Protein AF-A0A4R7P3G3-F1 (afdb_monomer_lite)

pLDDT: mean 70.92, std 8.35, range [44.97, 82.69]

Structure (mmCIF, N/CA/C/O backbone):
data_AF-A0A4R7P3G3-F1
#
_entry.id   AF-A0A4R7P3G3-F1
#
loop_
_atom_site.group_PDB
_atom_site.id
_atom_site.type_symbol
_atom_site.label_atom_id
_atom_site.label_alt_id
_atom_site.label_comp_id
_atom_site.label_asym_id
_atom_site.label_entity_id
_atom_site.label_seq_id
_atom_site.pdbx_PDB_ins_code
_atom_site.Cartn_x
_atom_site.Cartn_y
_atom_site.Cartn_z
_atom_site.occupancy
_atom_site.B_iso_or_equiv
_atom_site.auth_seq_id
_atom_site.auth_comp_id
_atom_site.auth_asym_id
_atom_site.auth_atom_id
_atom_site.pdbx_PDB_model_num
ATOM 1 N N . MET A 1 1 ? -35.928 8.489 54.217 1.00 51.41 1 MET A N 1
ATOM 2 C CA . MET A 1 1 ? -35.050 9.361 53.402 1.00 51.41 1 MET A CA 1
ATOM 3 C C . MET A 1 1 ? -33.855 8.635 52.752 1.00 51.41 1 MET A C 1
ATOM 5 O O . MET A 1 1 ? -32.964 9.310 52.269 1.00 51.41 1 MET A O 1
ATOM 9 N N . LYS A 1 2 ? -33.804 7.286 52.714 1.00 51.50 2 LYS A N 1
ATOM 10 C CA . LYS A 1 2 ? -32.755 6.519 51.997 1.00 51.50 2 LYS A CA 1
ATOM 11 C C . LYS A 1 2 ? -33.188 6.022 50.607 1.00 51.50 2 LYS A C 1
ATOM 13 O O . LYS A 1 2 ? -32.326 5.816 49.772 1.00 51.50 2 LYS A O 1
ATOM 18 N N . HIS A 1 3 ? -34.494 5.872 50.362 1.00 54.38 3 HIS A N 1
ATOM 19 C CA . HIS A 1 3 ? -35.035 5.414 49.072 1.00 54.38 3 HIS A CA 1
ATOM 20 C C . HIS A 1 3 ? -34.809 6.416 47.923 1.00 54.38 3 HIS A C 1
ATOM 22 O O . HIS A 1 3 ? -34.516 6.010 46.808 1.00 54.38 3 HIS A O 1
ATOM 28 N N . ASP A 1 4 ? -34.836 7.716 48.226 1.00 63.12 4 ASP A N 1
ATOM 29 C CA . ASP A 1 4 ? -34.808 8.794 47.225 1.00 63.12 4 ASP A CA 1
ATOM 30 C C . ASP A 1 4 ? -33.466 8.911 46.470 1.00 63.12 4 ASP A C 1
ATOM 32 O O . ASP A 1 4 ? -33.425 9.235 45.283 1.00 63.12 4 ASP A O 1
ATOM 36 N N . LEU A 1 5 ? -32.341 8.603 47.135 1.00 67.81 5 LEU A N 1
ATOM 37 C CA . LEU A 1 5 ? -31.021 8.610 46.490 1.00 67.81 5 LEU A CA 1
ATOM 38 C C . LEU A 1 5 ? -30.857 7.446 45.514 1.00 67.81 5 LEU A C 1
ATOM 40 O O . LEU A 1 5 ? -30.258 7.617 44.455 1.00 67.81 5 LEU A O 1
ATOM 44 N N . THR A 1 6 ? -31.367 6.270 45.873 1.00 73.38 6 THR A N 1
ATOM 45 C CA . THR A 1 6 ? -31.266 5.066 45.045 1.00 73.38 6 THR A CA 1
ATOM 46 C C . THR A 1 6 ? -32.079 5.218 43.765 1.00 73.38 6 THR A C 1
ATOM 48 O O . THR A 1 6 ? -31.593 4.859 42.695 1.00 73.38 6 THR A O 1
ATOM 51 N N . ASP A 1 7 ? -33.265 5.820 43.861 1.00 72.50 7 ASP A N 1
ATOM 52 C CA . ASP A 1 7 ? -34.124 6.093 42.705 1.00 72.50 7 ASP A CA 1
ATOM 53 C C . ASP A 1 7 ? -33.530 7.190 41.805 1.00 72.50 7 ASP A C 1
ATOM 55 O O . ASP A 1 7 ? -33.538 7.074 40.579 1.00 72.50 7 ASP A O 1
ATOM 59 N N . THR A 1 8 ? -32.902 8.213 42.394 1.00 72.81 8 THR A N 1
ATOM 60 C CA . THR A 1 8 ? -32.188 9.250 41.629 1.00 72.81 8 THR A CA 1
ATOM 61 C C . THR A 1 8 ? -30.966 8.680 40.900 1.00 72.81 8 THR A C 1
ATOM 63 O O . THR A 1 8 ? -30.757 8.969 39.723 1.00 72.81 8 THR A O 1
ATOM 66 N N . LEU A 1 9 ? -30.173 7.831 41.563 1.00 72.94 9 LEU A N 1
ATOM 67 C CA . LEU A 1 9 ? -29.030 7.146 40.950 1.00 72.94 9 LEU A CA 1
ATOM 68 C C . LEU A 1 9 ? -29.460 6.208 3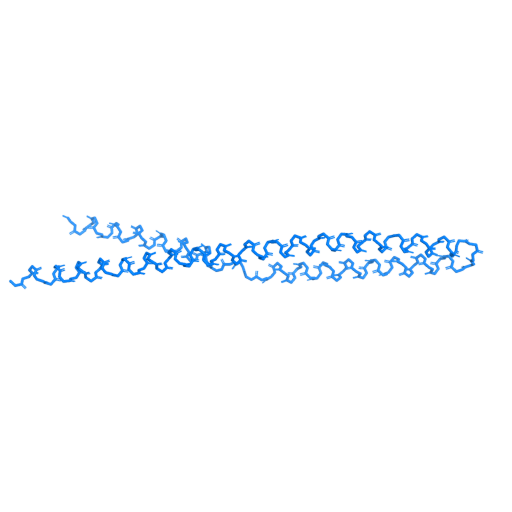9.821 1.00 72.94 9 LEU A C 1
ATOM 70 O O . LEU A 1 9 ? -28.782 6.141 38.798 1.00 72.94 9 LEU A O 1
ATOM 74 N N . ARG A 1 10 ? -30.594 5.522 39.983 1.00 75.69 10 ARG A N 1
ATOM 75 C CA . ARG A 1 10 ? -31.160 4.644 38.957 1.00 75.69 10 ARG A CA 1
ATOM 76 C C . ARG A 1 10 ? -31.607 5.425 37.726 1.00 75.69 10 ARG A C 1
ATOM 78 O O . ARG A 1 10 ? -31.208 5.066 36.625 1.00 75.69 10 ARG A O 1
ATOM 85 N N . ASN A 1 11 ? -32.315 6.537 37.909 1.00 73.62 11 ASN A N 1
ATOM 86 C CA . ASN A 1 11 ? -32.736 7.396 36.799 1.00 73.62 11 ASN A CA 1
ATOM 87 C C . ASN A 1 11 ? -31.545 8.032 36.061 1.00 73.62 11 ASN A C 1
ATOM 89 O O . ASN A 1 11 ? -31.560 8.153 34.836 1.00 73.62 11 ASN A O 1
ATOM 93 N N . ILE A 1 12 ? -30.487 8.414 36.786 1.00 74.62 12 ILE A N 1
ATOM 94 C CA . ILE A 1 12 ? -29.251 8.923 36.172 1.00 74.62 12 ILE A CA 1
ATOM 95 C C . ILE A 1 12 ? -28.539 7.809 35.397 1.00 74.62 12 ILE A C 1
ATOM 97 O O . ILE A 1 12 ? -28.096 8.045 34.275 1.00 74.62 12 ILE A O 1
ATOM 101 N N . ALA A 1 13 ? -28.449 6.601 35.960 1.00 73.50 13 ALA A N 1
ATOM 102 C CA . ALA A 1 13 ? -27.845 5.450 35.295 1.00 73.50 13 ALA A CA 1
ATOM 103 C C . ALA A 1 13 ? -28.616 5.054 34.027 1.00 73.50 13 ALA A C 1
ATOM 105 O O . ALA A 1 13 ? -27.998 4.821 32.992 1.00 73.50 13 ALA A O 1
ATOM 106 N N . GLU A 1 14 ? -29.948 5.050 34.072 1.00 75.56 14 GLU A N 1
ATOM 107 C CA . GLU A 1 14 ? -30.801 4.781 32.911 1.00 75.56 14 GLU A CA 1
ATOM 108 C C . GLU A 1 14 ? -30.611 5.836 31.819 1.00 75.56 14 GLU A C 1
ATOM 110 O O . GLU A 1 14 ? -30.341 5.478 30.674 1.00 75.56 14 GLU A O 1
ATOM 115 N N . GLY A 1 15 ? -30.618 7.128 32.167 1.00 75.12 15 GLY A N 1
ATOM 116 C CA . GLY A 1 15 ? -30.344 8.200 31.205 1.00 75.12 15 GLY A CA 1
ATOM 117 C C . GLY A 1 15 ? -28.938 8.127 30.595 1.00 75.12 15 GLY A C 1
ATOM 118 O O . GLY A 1 15 ? -28.750 8.423 29.414 1.00 75.12 15 GLY A O 1
ATOM 119 N N . PHE A 1 16 ? -27.942 7.692 31.372 1.00 73.06 16 PHE A N 1
ATOM 120 C CA . PHE A 1 16 ? -26.570 7.512 30.895 1.00 73.06 16 PHE A CA 1
ATOM 121 C C . PHE A 1 16 ? -26.443 6.311 29.951 1.00 73.06 16 PHE A C 1
ATOM 123 O O . PHE A 1 16 ? -25.767 6.401 28.925 1.00 73.06 16 PHE A O 1
ATOM 130 N N . ILE A 1 17 ? -27.118 5.204 30.269 1.00 73.88 17 ILE A N 1
ATOM 131 C CA . ILE A 1 17 ? -27.177 4.008 29.424 1.00 73.88 17 ILE A CA 1
ATOM 132 C C . ILE A 1 17 ? -27.858 4.336 28.094 1.00 73.88 17 ILE A C 1
ATOM 134 O O . ILE A 1 17 ? -27.335 3.959 27.047 1.00 73.88 17 ILE A O 1
ATOM 138 N N . ASP A 1 18 ? -28.957 5.088 28.109 1.00 73.00 18 ASP A N 1
ATOM 139 C CA . ASP A 1 18 ? -29.690 5.475 26.898 1.00 73.00 18 ASP A CA 1
ATOM 140 C C . ASP A 1 18 ? -28.871 6.427 26.009 1.00 73.00 18 ASP A C 1
ATOM 142 O O . ASP A 1 18 ? -28.779 6.266 24.786 1.00 73.00 18 ASP A O 1
ATOM 146 N N . ALA A 1 19 ? -28.182 7.392 26.626 1.00 72.06 19 ALA A N 1
ATOM 147 C CA . ALA A 1 19 ? -27.272 8.293 25.924 1.00 72.06 19 ALA A CA 1
ATOM 148 C C . ALA A 1 19 ? -26.063 7.549 25.324 1.00 72.06 19 ALA A C 1
ATOM 150 O O . ALA A 1 19 ? -25.654 7.837 24.194 1.00 72.06 19 ALA A O 1
ATOM 151 N N . ALA A 1 20 ? -25.505 6.579 26.054 1.00 69.88 20 ALA A N 1
ATOM 152 C CA . ALA A 1 20 ? -24.411 5.739 25.581 1.00 69.88 20 ALA A CA 1
ATOM 153 C C . ALA A 1 20 ? -24.857 4.821 24.435 1.00 69.88 20 ALA A C 1
ATOM 155 O O . ALA A 1 20 ? -24.146 4.716 23.436 1.00 69.88 20 ALA A O 1
ATOM 156 N N . GLN A 1 21 ? -26.043 4.213 24.529 1.00 70.94 21 GLN A N 1
ATOM 157 C CA . GLN A 1 21 ? -26.605 3.363 23.478 1.00 70.94 21 GLN A CA 1
ATOM 158 C C . GLN A 1 21 ? -26.844 4.137 22.181 1.00 70.94 21 GLN A C 1
ATOM 160 O O . GLN A 1 21 ? -26.443 3.674 21.113 1.00 70.94 21 GLN A O 1
ATOM 165 N N . ASN A 1 22 ? -27.429 5.334 22.253 1.00 69.75 22 ASN A N 1
ATOM 166 C CA . ASN A 1 22 ? -27.672 6.155 21.065 1.00 69.75 22 ASN A CA 1
ATOM 167 C C . ASN A 1 22 ? -26.372 6.590 20.377 1.00 69.75 22 ASN A C 1
ATOM 169 O O . ASN A 1 22 ? -26.280 6.564 19.149 1.00 69.75 22 ASN A O 1
ATOM 173 N N . ARG A 1 23 ? -25.341 6.943 21.153 1.00 74.19 23 ARG A N 1
ATOM 174 C CA . ARG A 1 23 ? -24.029 7.300 20.597 1.00 74.19 23 ARG A CA 1
ATOM 175 C C . ARG A 1 23 ? -23.280 6.096 20.047 1.00 74.19 23 ARG A C 1
ATOM 177 O O . ARG A 1 23 ? -22.677 6.220 18.991 1.00 74.19 23 ARG A O 1
ATOM 184 N N . LEU A 1 24 ? -23.354 4.940 20.707 1.00 71.06 24 LEU A N 1
ATOM 185 C CA . LEU A 1 24 ? -22.810 3.688 20.180 1.00 71.06 24 LEU A CA 1
ATOM 186 C C . LEU A 1 24 ? -23.468 3.329 18.853 1.00 71.06 24 LEU A C 1
ATOM 188 O O . LEU A 1 24 ? -22.760 3.002 17.916 1.00 71.06 24 LEU A O 1
ATOM 192 N N . LYS A 1 25 ? -24.792 3.465 18.739 1.00 65.94 25 LYS A N 1
ATOM 193 C CA . LYS A 1 25 ? -25.540 3.182 17.508 1.00 65.94 25 LYS A CA 1
ATOM 194 C C . LYS A 1 25 ? -25.153 4.116 16.355 1.00 65.94 25 LYS A C 1
ATOM 196 O O . LYS A 1 25 ? -25.026 3.655 15.224 1.00 65.94 25 LYS A O 1
ATOM 201 N N . LEU A 1 26 ? -24.921 5.399 16.647 1.00 68.38 26 LEU A N 1
ATOM 202 C CA . LEU A 1 26 ? -24.391 6.369 15.680 1.00 68.38 26 LEU A CA 1
ATOM 203 C C . LEU A 1 26 ? -22.940 6.051 15.292 1.00 68.38 26 LEU A C 1
ATOM 205 O O . LEU A 1 26 ? -22.651 5.957 14.107 1.00 68.38 26 LEU A O 1
ATOM 209 N N . LEU A 1 27 ? -22.058 5.783 16.260 1.00 65.25 27 LEU A N 1
ATOM 210 C CA . LEU A 1 27 ? -20.660 5.407 16.008 1.00 65.25 27 LEU A CA 1
ATOM 211 C C . LEU A 1 27 ? -20.549 4.107 15.206 1.00 65.25 27 LEU A C 1
ATOM 213 O O . LEU A 1 27 ? -19.698 3.994 14.334 1.00 65.25 27 LEU A O 1
ATOM 217 N N . GLN A 1 28 ? -21.407 3.123 15.474 1.00 63.72 28 GLN A N 1
ATOM 218 C CA . GLN A 1 28 ? -21.423 1.854 14.746 1.00 63.72 28 GLN A CA 1
ATOM 219 C C . GLN A 1 28 ? -21.832 2.050 13.281 1.00 63.72 28 GLN A C 1
ATOM 221 O O . GLN A 1 28 ? -21.266 1.402 12.402 1.00 63.72 28 GLN A O 1
ATOM 226 N N . ALA A 1 29 ? -22.784 2.951 13.020 1.00 61.31 29 ALA A N 1
ATOM 227 C CA . ALA A 1 29 ? -23.210 3.304 11.669 1.00 61.31 29 ALA A CA 1
ATOM 228 C C . ALA A 1 29 ? -22.133 4.108 10.916 1.00 61.31 29 ALA A C 1
ATOM 230 O O . ALA A 1 29 ? -21.813 3.787 9.774 1.00 61.31 29 ALA A O 1
ATOM 231 N N . GLU A 1 30 ? -21.519 5.089 11.576 1.00 60.72 30 GLU A N 1
ATOM 232 C CA . GLU A 1 30 ? -20.492 5.966 10.997 1.00 60.72 30 GLU A CA 1
ATOM 233 C C . GLU A 1 30 ? -19.189 5.195 10.694 1.00 60.72 30 GLU A C 1
ATOM 235 O O . GLU A 1 30 ? -18.597 5.343 9.624 1.00 60.72 30 GLU A O 1
ATOM 240 N N . VAL A 1 31 ? -18.791 4.270 11.580 1.00 62.22 31 VAL A N 1
ATOM 241 C CA . VAL A 1 31 ? -17.651 3.360 11.358 1.00 62.22 31 VAL A CA 1
ATOM 242 C C . VAL A 1 31 ? -17.914 2.406 10.189 1.00 62.22 31 VAL A C 1
ATOM 244 O O . VAL A 1 31 ? -16.985 2.109 9.434 1.00 62.22 31 VAL A O 1
ATOM 247 N N . GLY A 1 32 ? -19.153 1.933 10.021 1.00 59.25 32 GLY A N 1
ATOM 248 C CA . GLY A 1 32 ? -19.548 1.048 8.921 1.00 59.25 32 GLY A CA 1
ATOM 249 C C . GLY A 1 32 ? -19.449 1.721 7.550 1.00 59.25 32 GLY A C 1
ATOM 250 O O . GLY A 1 32 ? -18.847 1.165 6.634 1.00 59.25 32 GLY A O 1
ATOM 251 N N . GLU A 1 33 ? -19.958 2.946 7.418 1.00 60.41 33 GLU A N 1
ATOM 252 C CA . GLU A 1 33 ? -19.867 3.700 6.159 1.00 60.41 33 GLU A CA 1
ATOM 253 C C . GLU A 1 33 ? -18.421 4.042 5.785 1.00 60.41 33 GLU A C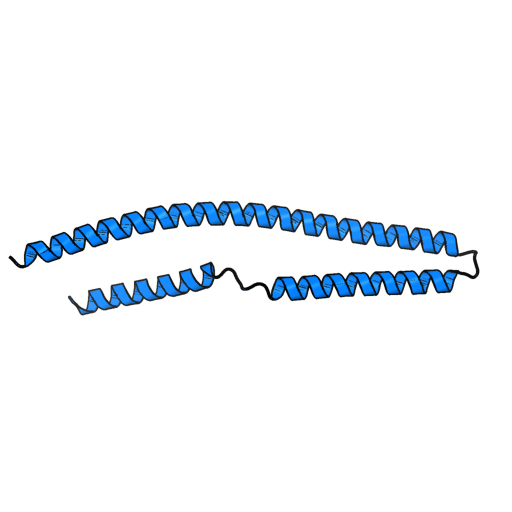 1
ATOM 255 O O . GLU A 1 33 ? -18.026 3.941 4.617 1.00 60.41 33 GLU A O 1
ATOM 260 N N . GLU A 1 34 ? -17.596 4.413 6.766 1.00 59.44 34 GLU A N 1
ATOM 261 C CA . GLU A 1 34 ? -16.208 4.771 6.495 1.00 59.44 34 GLU A CA 1
ATOM 262 C C . GLU A 1 34 ? -15.349 3.541 6.159 1.00 59.44 34 GLU A C 1
ATOM 264 O O . GLU A 1 34 ? -14.486 3.618 5.279 1.00 59.44 34 GLU A O 1
ATOM 269 N N . THR A 1 35 ? -15.622 2.375 6.760 1.00 69.12 35 THR A N 1
ATOM 270 C CA . THR A 1 35 ? -14.923 1.129 6.398 1.00 69.12 35 THR A CA 1
ATOM 271 C C . THR A 1 35 ? -15.291 0.626 5.010 1.00 69.12 35 THR A C 1
ATOM 273 O O . THR A 1 35 ? -14.379 0.280 4.260 1.00 69.12 35 THR A O 1
ATOM 276 N N . ASP A 1 36 ? -16.563 0.645 4.614 1.00 71.00 36 ASP A N 1
ATOM 277 C CA . ASP A 1 36 ? -16.971 0.209 3.270 1.00 71.00 36 ASP A CA 1
ATOM 278 C C . ASP A 1 36 ? -16.397 1.112 2.175 1.00 71.00 36 ASP A C 1
ATOM 280 O O . ASP A 1 36 ? -15.871 0.636 1.162 1.00 71.00 36 ASP A O 1
ATOM 284 N N . ARG A 1 37 ? -16.399 2.431 2.398 1.00 76.25 37 ARG A N 1
ATOM 285 C CA . ARG A 1 37 ? -15.784 3.381 1.466 1.00 76.25 37 ARG A CA 1
ATOM 286 C C . ARG A 1 37 ? -14.275 3.162 1.349 1.00 76.25 37 ARG A C 1
ATOM 288 O O . ARG A 1 37 ? -13.740 3.176 0.237 1.00 76.25 37 ARG A O 1
ATOM 295 N N . LEU A 1 38 ? -13.586 2.942 2.471 1.00 73.19 38 LEU A N 1
ATOM 296 C CA . LEU A 1 38 ? -12.151 2.644 2.487 1.00 73.19 38 LEU A CA 1
ATOM 297 C C . LEU A 1 38 ? -11.835 1.291 1.833 1.00 73.19 38 LEU A C 1
ATOM 299 O O . LEU A 1 38 ? -10.850 1.198 1.100 1.00 73.19 38 LEU A O 1
ATOM 303 N N . LEU A 1 39 ? -12.667 0.267 2.038 1.00 74.25 39 LEU A N 1
ATOM 304 C CA . LEU A 1 39 ? -12.545 -1.042 1.391 1.00 74.25 39 LEU A CA 1
ATOM 305 C C . LEU A 1 39 ? -12.745 -0.939 -0.125 1.00 74.25 39 LEU A C 1
ATOM 307 O O . LEU A 1 39 ? -11.954 -1.504 -0.881 1.00 74.25 39 LEU A O 1
ATOM 311 N N . GLY A 1 40 ? -13.732 -0.163 -0.578 1.00 75.62 40 GLY A N 1
ATOM 312 C CA . GLY A 1 40 ? -13.954 0.112 -1.998 1.00 75.62 40 GLY A CA 1
ATOM 313 C C . GLY A 1 40 ? -12.773 0.840 -2.646 1.00 75.62 40 GLY A C 1
ATOM 314 O O . GLY A 1 40 ? -12.290 0.430 -3.702 1.00 75.62 40 GLY A O 1
ATOM 315 N N . LEU A 1 41 ? -12.247 1.878 -1.989 1.00 75.50 41 LEU A N 1
ATOM 316 C CA . LEU A 1 41 ? -11.032 2.580 -2.424 1.00 75.50 41 LEU A CA 1
ATOM 317 C C . LEU A 1 41 ? -9.817 1.643 -2.481 1.00 75.50 41 LEU A C 1
ATOM 319 O O . LEU A 1 41 ? -9.060 1.679 -3.451 1.00 75.50 41 LEU A O 1
ATOM 323 N N . LEU A 1 42 ? -9.639 0.783 -1.475 1.00 75.56 42 LEU A N 1
ATOM 324 C CA . LEU A 1 42 ? -8.547 -0.186 -1.430 1.00 75.56 42 LEU A CA 1
ATOM 325 C C . LEU A 1 42 ? -8.656 -1.206 -2.571 1.00 75.56 42 LEU A C 1
ATOM 327 O O . LEU A 1 42 ? -7.653 -1.497 -3.221 1.00 75.56 42 LEU A O 1
ATOM 331 N N . ALA A 1 43 ? -9.862 -1.702 -2.856 1.00 74.62 43 ALA A N 1
ATOM 332 C CA . ALA A 1 43 ? -10.116 -2.615 -3.967 1.00 74.62 43 ALA A CA 1
ATOM 333 C C . ALA A 1 43 ? -9.744 -1.978 -5.315 1.00 74.62 43 ALA A C 1
ATOM 335 O O . ALA A 1 43 ? -9.002 -2.578 -6.096 1.00 74.62 43 ALA A O 1
ATOM 336 N N . TRP A 1 44 ? -10.167 -0.733 -5.559 1.00 76.19 44 TRP A N 1
ATOM 337 C CA . TRP A 1 44 ? -9.780 0.013 -6.761 1.00 76.19 44 TRP A CA 1
ATOM 338 C C . TRP A 1 44 ? -8.271 0.248 -6.855 1.00 76.19 44 TRP A C 1
ATOM 340 O O . TRP A 1 44 ? -7.703 0.156 -7.945 1.00 76.19 44 TRP A O 1
ATOM 350 N N . LEU A 1 45 ? -7.601 0.502 -5.730 1.00 78.81 45 LEU A N 1
ATOM 351 C CA . LEU A 1 45 ? -6.151 0.686 -5.681 1.00 78.81 45 LEU A CA 1
ATOM 352 C C . LEU A 1 45 ? -5.415 -0.615 -6.036 1.00 78.81 45 LEU A C 1
ATOM 354 O O . LEU A 1 45 ? -4.476 -0.585 -6.829 1.00 78.81 45 LEU A O 1
ATOM 358 N N . VAL A 1 46 ? -5.881 -1.762 -5.530 1.00 76.88 46 VAL A N 1
ATOM 359 C CA . VAL A 1 46 ? -5.346 -3.088 -5.886 1.00 76.88 46 VAL A CA 1
ATOM 360 C C . VAL A 1 46 ? -5.544 -3.377 -7.373 1.00 76.88 46 VAL A C 1
ATOM 362 O O . VAL A 1 46 ? -4.586 -3.742 -8.051 1.00 76.88 46 VAL A O 1
ATOM 365 N N . VAL A 1 47 ? -6.751 -3.168 -7.905 1.00 78.25 47 VAL A N 1
ATOM 366 C CA . VAL A 1 47 ? -7.042 -3.371 -9.335 1.00 78.25 47 VAL A CA 1
ATOM 367 C C . VAL A 1 47 ? -6.155 -2.480 -10.209 1.00 78.25 47 VAL A C 1
ATOM 369 O O . VAL A 1 47 ? -5.535 -2.963 -11.156 1.00 78.25 47 VAL A O 1
ATOM 372 N N . THR A 1 48 ? -6.029 -1.199 -9.857 1.00 77.44 48 THR A N 1
ATOM 373 C CA . THR A 1 48 ? -5.161 -0.245 -10.566 1.00 77.44 48 THR A CA 1
ATOM 374 C C . THR A 1 48 ? -3.697 -0.683 -10.522 1.00 77.44 48 THR A C 1
ATOM 376 O O . THR A 1 48 ? -3.013 -0.644 -11.543 1.00 77.44 48 THR A O 1
ATOM 379 N N . ALA A 1 49 ? -3.210 -1.149 -9.368 1.00 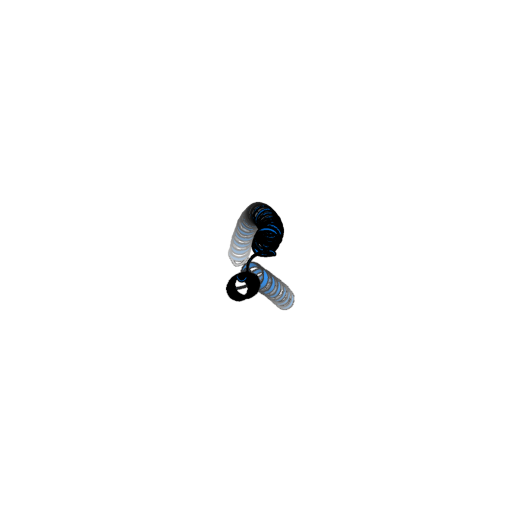78.19 49 ALA A N 1
ATOM 380 C CA . ALA A 1 49 ? -1.840 -1.633 -9.221 1.00 78.19 49 ALA A CA 1
ATOM 381 C C . ALA A 1 49 ? -1.568 -2.881 -10.079 1.00 78.19 49 ALA A C 1
ATOM 383 O O . ALA A 1 49 ? -0.521 -2.966 -10.720 1.00 78.19 49 ALA A O 1
ATOM 384 N N . LEU A 1 50 ? -2.513 -3.826 -10.135 1.00 77.31 50 LEU A N 1
ATOM 385 C CA . LEU A 1 50 ? -2.408 -5.020 -10.979 1.00 77.31 50 LEU A CA 1
ATOM 386 C C . LEU A 1 50 ? -2.366 -4.659 -12.468 1.00 77.31 50 LEU A C 1
ATOM 388 O O . LEU A 1 50 ? -1.506 -5.153 -13.196 1.00 77.31 50 LEU A O 1
ATOM 392 N N . LEU A 1 51 ? -3.255 -3.766 -12.909 1.00 78.56 51 LEU A N 1
ATOM 393 C CA . LEU A 1 51 ? -3.269 -3.258 -14.283 1.00 78.56 51 LEU A CA 1
ATOM 394 C C . LEU A 1 51 ? -1.964 -2.539 -14.639 1.00 78.56 51 LEU A C 1
ATOM 396 O O . LEU A 1 51 ? -1.416 -2.771 -15.715 1.00 78.56 51 LEU A O 1
ATOM 400 N N . ALA A 1 52 ? -1.432 -1.713 -13.736 1.00 76.31 52 ALA A N 1
ATOM 401 C CA . ALA A 1 52 ? -0.155 -1.035 -13.936 1.00 76.31 52 ALA A CA 1
ATOM 402 C C . ALA A 1 52 ? 1.013 -2.028 -14.065 1.00 76.31 52 ALA A C 1
ATOM 404 O O . ALA A 1 52 ? 1.859 -1.863 -14.943 1.00 76.31 52 ALA A O 1
ATOM 405 N N . LEU A 1 53 ? 1.041 -3.082 -13.241 1.00 77.81 53 LEU A N 1
ATOM 406 C CA . LEU A 1 53 ? 2.057 -4.135 -13.319 1.00 77.81 53 LEU A CA 1
ATOM 407 C C . LEU A 1 53 ? 1.978 -4.895 -14.651 1.00 77.81 53 LEU A C 1
ATOM 409 O O . LEU A 1 53 ? 3.000 -5.157 -15.281 1.00 77.81 53 LEU A O 1
ATOM 413 N N . LEU A 1 54 ? 0.762 -5.207 -15.106 1.00 76.88 54 LEU A N 1
ATOM 414 C CA . LEU A 1 54 ? 0.535 -5.858 -16.392 1.00 76.88 54 LEU A CA 1
ATOM 415 C C . LEU A 1 54 ? 0.991 -4.970 -17.561 1.00 76.88 54 LEU A C 1
ATOM 417 O O . LEU A 1 54 ? 1.712 -5.436 -18.442 1.00 76.88 54 LEU A O 1
ATOM 421 N N . ALA A 1 55 ? 0.621 -3.687 -17.550 1.00 76.31 55 ALA A N 1
ATOM 422 C CA . ALA A 1 55 ? 1.049 -2.718 -18.557 1.00 76.31 55 ALA A CA 1
ATOM 423 C C . ALA A 1 55 ? 2.578 -2.572 -18.595 1.00 76.31 55 ALA A C 1
ATOM 425 O O . ALA A 1 55 ? 3.166 -2.566 -19.677 1.00 76.31 55 ALA A O 1
ATOM 426 N N . LEU A 1 56 ? 3.232 -2.528 -17.429 1.00 80.38 56 LEU A N 1
ATOM 427 C CA . L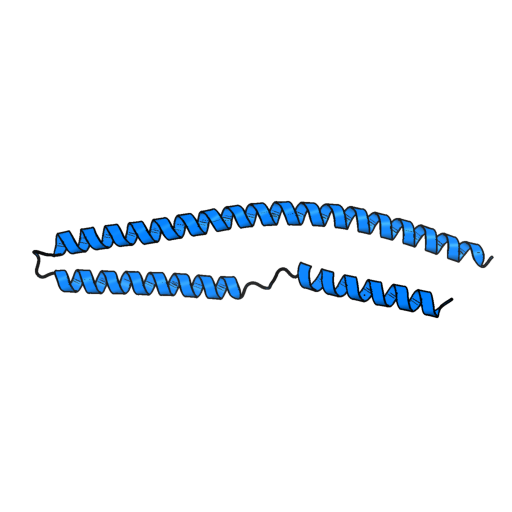EU A 1 56 ? 4.691 -2.501 -17.324 1.00 80.38 56 LEU A CA 1
ATOM 428 C C . LEU A 1 56 ? 5.327 -3.725 -17.999 1.00 80.38 56 LEU A C 1
ATOM 430 O O . LEU A 1 56 ? 6.319 -3.583 -18.712 1.00 80.38 56 LEU A O 1
ATOM 434 N N . GLN A 1 57 ? 4.723 -4.905 -17.845 1.00 78.56 57 GLN A N 1
ATOM 435 C CA . GLN A 1 57 ? 5.182 -6.133 -18.492 1.00 78.56 57 GLN A CA 1
ATOM 436 C C . GLN A 1 57 ? 5.027 -6.092 -20.017 1.00 78.56 57 GLN A C 1
ATOM 438 O O . GLN A 1 57 ? 5.917 -6.534 -20.740 1.00 78.56 57 GLN A O 1
ATOM 443 N N . PHE A 1 58 ? 3.941 -5.517 -20.535 1.00 77.88 58 PHE A N 1
ATOM 444 C CA . PHE A 1 58 ? 3.795 -5.308 -21.978 1.00 77.88 58 PHE A CA 1
ATOM 445 C C . PHE A 1 58 ? 4.820 -4.311 -22.521 1.00 77.88 58 PHE A C 1
ATOM 447 O O . PHE A 1 58 ? 5.444 -4.577 -23.546 1.00 77.88 58 PHE A O 1
ATOM 454 N N . ILE A 1 59 ? 5.052 -3.200 -21.817 1.00 78.69 59 ILE A N 1
ATOM 455 C CA . ILE A 1 59 ? 6.088 -2.224 -22.183 1.00 78.69 59 ILE A CA 1
ATOM 456 C C . ILE A 1 59 ? 7.458 -2.902 -22.215 1.00 78.69 59 ILE A C 1
ATOM 458 O O . ILE A 1 59 ? 8.216 -2.719 -23.163 1.00 78.69 59 ILE A O 1
ATOM 462 N N . ALA A 1 60 ? 7.755 -3.733 -21.219 1.00 78.88 60 ALA A N 1
ATOM 463 C CA . ALA A 1 60 ? 8.977 -4.515 -21.170 1.00 78.88 60 ALA A CA 1
ATOM 464 C C . ALA A 1 60 ? 9.169 -5.422 -22.385 1.00 78.88 60 ALA A C 1
ATOM 466 O O . ALA A 1 60 ? 10.253 -5.445 -22.969 1.00 78.88 60 ALA A O 1
ATOM 467 N N . LEU A 1 61 ? 8.120 -6.144 -22.781 1.00 80.06 61 LEU A N 1
ATOM 468 C CA . LEU A 1 61 ? 8.146 -6.996 -23.967 1.00 80.06 61 LEU A CA 1
ATOM 469 C C . LEU A 1 61 ? 8.370 -6.179 -25.242 1.00 80.06 61 LEU A C 1
ATOM 471 O O . LEU A 1 61 ? 9.170 -6.584 -26.078 1.00 80.06 61 LEU A O 1
ATOM 475 N N . VAL A 1 62 ? 7.724 -5.017 -25.372 1.00 76.62 62 VAL A N 1
ATOM 476 C CA . VAL A 1 62 ? 7.916 -4.110 -26.516 1.00 76.62 62 VAL A CA 1
ATOM 477 C C . VAL A 1 62 ? 9.348 -3.579 -26.566 1.00 76.62 62 VAL A C 1
ATOM 479 O O . VAL A 1 62 ? 9.973 -3.609 -27.623 1.00 76.62 62 VAL A O 1
ATOM 482 N N . VAL A 1 63 ? 9.901 -3.143 -25.430 1.00 78.81 63 VAL A N 1
ATOM 483 C CA . VAL A 1 63 ? 11.299 -2.694 -25.331 1.00 78.81 63 VAL A CA 1
ATOM 484 C C . VAL A 1 63 ? 12.253 -3.822 -25.712 1.00 78.81 63 VAL A C 1
ATOM 486 O O . VAL A 1 63 ? 13.198 -3.600 -26.465 1.00 78.81 63 VAL A O 1
ATOM 489 N N . LEU A 1 64 ? 12.000 -5.038 -25.227 1.00 79.31 64 LEU A N 1
ATOM 490 C CA . LEU A 1 64 ? 12.833 -6.191 -25.538 1.00 79.31 64 LEU A CA 1
ATOM 491 C C . LEU A 1 64 ? 12.743 -6.586 -27.017 1.00 79.31 64 LEU A C 1
ATOM 493 O O . LEU A 1 64 ? 13.769 -6.901 -27.613 1.00 79.31 64 LEU A O 1
ATOM 497 N N . ALA A 1 65 ? 11.548 -6.527 -27.610 1.00 78.88 65 ALA A N 1
ATOM 498 C CA . ALA A 1 65 ? 11.326 -6.786 -29.029 1.00 78.88 65 ALA A CA 1
ATOM 499 C C . ALA A 1 65 ? 12.040 -5.750 -29.912 1.00 78.88 65 ALA A C 1
ATOM 501 O O . ALA A 1 65 ? 12.714 -6.125 -30.866 1.00 78.88 65 ALA A O 1
ATOM 502 N N . LEU A 1 66 ? 11.968 -4.461 -29.559 1.00 76.50 66 LEU A N 1
ATOM 503 C CA . LEU A 1 66 ? 12.688 -3.387 -30.257 1.00 76.50 66 LEU A CA 1
ATOM 504 C C . LEU A 1 66 ? 14.211 -3.510 -30.122 1.00 76.50 66 LEU A C 1
ATOM 506 O O . LEU A 1 66 ? 14.946 -3.153 -31.038 1.00 76.50 66 LEU A O 1
ATOM 510 N N . ALA A 1 67 ? 14.696 -3.997 -28.980 1.00 73.69 67 ALA A N 1
ATOM 511 C CA . ALA A 1 67 ? 16.122 -4.170 -28.723 1.00 73.69 67 ALA A CA 1
ATOM 512 C C . ALA A 1 67 ? 16.692 -5.494 -29.264 1.00 73.69 67 ALA A C 1
ATOM 514 O O . ALA A 1 67 ? 17.898 -5.710 -29.152 1.00 73.69 67 ALA A O 1
ATOM 515 N N . TRP A 1 68 ? 15.860 -6.391 -29.807 1.00 70.38 68 TRP A N 1
ATOM 516 C CA . TRP A 1 68 ? 16.253 -7.764 -30.139 1.00 70.38 68 TRP A CA 1
ATOM 517 C C . TRP A 1 68 ? 17.297 -7.856 -31.262 1.00 70.38 68 TRP A C 1
ATOM 519 O O . TRP A 1 68 ? 18.221 -8.661 -31.146 1.00 70.38 68 TRP A O 1
ATOM 529 N N . ASP A 1 69 ? 17.200 -7.002 -32.286 1.00 69.62 69 ASP A N 1
ATOM 530 C CA . ASP A 1 69 ? 18.154 -6.939 -33.411 1.00 69.62 69 ASP A CA 1
ATOM 531 C C . ASP A 1 69 ? 19.361 -6.021 -33.154 1.00 69.62 69 ASP A C 1
ATOM 533 O O . ASP A 1 69 ? 20.245 -5.868 -33.999 1.00 69.62 69 ASP A O 1
ATOM 537 N N . THR A 1 70 ? 19.439 -5.414 -31.970 1.00 71.06 70 THR A N 1
ATOM 538 C CA . THR A 1 70 ? 20.444 -4.398 -31.649 1.00 71.06 70 THR A CA 1
ATOM 539 C C . THR A 1 70 ? 21.418 -4.935 -30.589 1.00 71.06 70 THR A C 1
ATOM 541 O O . THR A 1 70 ? 20.991 -5.596 -29.639 1.00 71.06 70 THR A O 1
ATOM 544 N N . PRO A 1 71 ? 22.729 -4.618 -30.641 1.00 71.62 71 PRO A N 1
ATOM 545 C CA . PRO A 1 71 ? 23.697 -5.023 -29.605 1.00 71.62 71 PRO A CA 1
ATOM 546 C C . PRO A 1 71 ? 23.340 -4.575 -28.170 1.00 71.62 71 PRO A C 1
ATOM 548 O 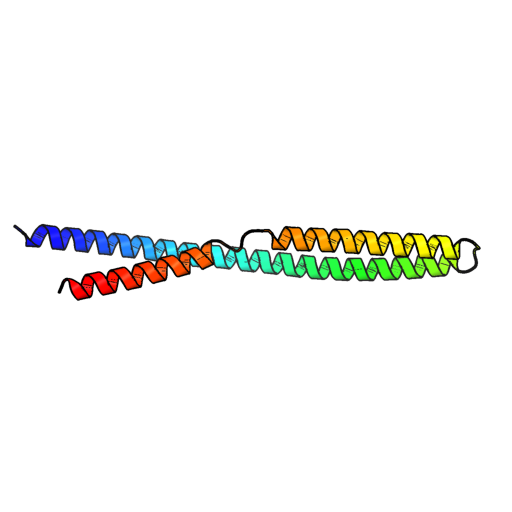O . PRO A 1 71 ? 23.889 -5.098 -27.204 1.00 71.62 71 PRO A O 1
ATOM 551 N N . TRP A 1 72 ? 22.385 -3.654 -28.007 1.00 65.88 72 TRP A N 1
ATOM 552 C CA . TRP A 1 72 ? 21.897 -3.138 -26.722 1.00 65.88 72 TRP A CA 1
ATOM 553 C C . TRP A 1 72 ? 20.945 -4.076 -25.957 1.00 65.88 72 TRP A C 1
ATOM 555 O O . TRP A 1 72 ? 20.506 -3.726 -24.859 1.00 65.88 72 TRP A O 1
ATOM 565 N N . ARG A 1 73 ? 20.629 -5.268 -26.483 1.00 71.56 73 ARG A N 1
ATOM 566 C CA . ARG A 1 73 ? 19.694 -6.231 -25.868 1.00 71.56 73 ARG A CA 1
ATOM 567 C C . ARG A 1 73 ? 19.987 -6.526 -24.392 1.00 71.56 73 ARG A C 1
ATOM 569 O O . ARG A 1 73 ? 19.079 -6.539 -23.564 1.00 71.56 73 ARG A O 1
ATOM 576 N N . THR A 1 74 ? 21.255 -6.747 -24.050 1.00 70.69 74 THR A N 1
ATOM 577 C CA . THR A 1 74 ? 21.687 -7.052 -22.674 1.00 70.69 74 THR A CA 1
ATOM 578 C C . THR A 1 74 ? 21.495 -5.864 -21.734 1.00 70.69 74 THR A C 1
ATOM 580 O O . THR A 1 74 ? 21.038 -6.049 -20.608 1.00 70.69 74 THR A O 1
ATOM 583 N N . HIS A 1 75 ? 21.760 -4.640 -22.199 1.00 76.00 75 HIS A N 1
ATOM 584 C CA . HIS A 1 75 ? 21.537 -3.421 -21.417 1.00 76.00 75 HIS A CA 1
ATOM 585 C C . HIS A 1 75 ? 20.045 -3.194 -21.148 1.00 76.00 75 HIS A C 1
ATOM 587 O O . HIS A 1 75 ? 19.675 -2.872 -20.020 1.00 76.00 75 HIS A O 1
ATOM 593 N N . ALA A 1 76 ? 19.186 -3.427 -22.147 1.00 74.56 76 ALA A N 1
ATOM 594 C CA . ALA A 1 76 ? 17.737 -3.338 -21.987 1.00 74.56 76 ALA A CA 1
ATOM 595 C C . ALA A 1 76 ? 17.213 -4.357 -20.959 1.00 74.56 76 ALA A C 1
ATOM 597 O O . ALA A 1 76 ? 16.455 -3.988 -20.065 1.00 74.56 76 ALA A O 1
ATOM 598 N N . MET A 1 77 ? 17.674 -5.613 -21.018 1.00 73.44 77 MET A N 1
ATOM 599 C CA . MET A 1 77 ? 17.308 -6.647 -20.039 1.00 73.44 77 MET A CA 1
ATOM 600 C C . MET A 1 77 ? 17.732 -6.284 -18.610 1.00 73.44 77 MET A C 1
ATOM 602 O O . MET A 1 77 ? 16.936 -6.421 -17.678 1.00 73.44 77 MET A O 1
ATOM 606 N N . VAL A 1 78 ? 18.965 -5.801 -18.423 1.00 77.44 78 VAL A N 1
ATOM 607 C CA . VAL A 1 78 ? 19.472 -5.405 -17.099 1.00 77.44 78 VAL A CA 1
ATOM 608 C C . VAL A 1 78 ? 18.705 -4.201 -16.555 1.00 77.44 78 VAL A C 1
ATOM 610 O O . VAL A 1 78 ? 18.272 -4.233 -15.404 1.00 77.44 78 VAL A O 1
ATOM 613 N N . ALA A 1 79 ? 18.479 -3.172 -17.376 1.00 77.50 79 ALA A N 1
ATOM 614 C CA . ALA A 1 79 ? 17.728 -1.983 -16.977 1.00 77.50 79 ALA A CA 1
ATOM 615 C C . ALA A 1 79 ? 16.296 -2.337 -16.559 1.00 77.50 79 ALA A C 1
ATOM 617 O O . ALA A 1 79 ? 15.805 -1.867 -15.532 1.00 77.50 79 ALA A O 1
ATOM 618 N N . LEU A 1 80 ? 15.648 -3.219 -17.316 1.00 78.12 80 LEU A N 1
ATOM 619 C CA . LEU A 1 80 ? 14.285 -3.635 -17.043 1.00 78.12 80 LEU A CA 1
ATOM 620 C C . LEU A 1 80 ? 14.177 -4.488 -15.773 1.00 78.12 80 LEU A C 1
ATOM 622 O O . LEU A 1 80 ? 13.281 -4.285 -14.955 1.00 78.12 80 LEU A O 1
ATOM 626 N N . THR A 1 81 ? 15.133 -5.394 -15.571 1.00 78.88 81 THR A N 1
ATOM 627 C CA . THR A 1 81 ? 15.218 -6.213 -14.354 1.00 78.88 81 THR A CA 1
ATOM 628 C C . THR A 1 81 ? 15.469 -5.340 -13.125 1.00 78.88 81 THR A C 1
ATOM 630 O O . THR A 1 81 ? 14.820 -5.520 -12.096 1.00 78.88 81 THR A O 1
ATOM 633 N N . ALA A 1 82 ? 16.361 -4.352 -13.233 1.00 79.19 82 ALA A N 1
ATOM 634 C CA . ALA A 1 82 ? 16.627 -3.400 -12.161 1.00 79.19 82 ALA A CA 1
ATOM 635 C C . ALA A 1 82 ? 15.395 -2.537 -11.840 1.00 79.19 82 ALA A C 1
ATOM 637 O O . ALA A 1 82 ? 15.076 -2.341 -10.667 1.00 79.19 82 ALA A O 1
ATOM 638 N N . ALA A 1 83 ? 14.669 -2.070 -12.861 1.00 79.56 83 ALA A N 1
ATOM 639 C CA . ALA A 1 83 ? 13.434 -1.310 -12.683 1.00 79.56 83 ALA A CA 1
ATOM 640 C C . ALA A 1 83 ? 12.344 -2.142 -11.988 1.00 79.56 83 ALA A C 1
ATOM 642 O O . ALA A 1 83 ? 11.721 -1.666 -11.037 1.00 79.56 83 ALA A O 1
ATOM 643 N N . ALA A 1 84 ? 12.161 -3.399 -12.403 1.00 79.38 84 ALA A N 1
ATOM 644 C CA . ALA A 1 84 ? 11.227 -4.318 -11.761 1.00 79.38 84 ALA A CA 1
ATOM 645 C C . ALA A 1 84 ? 11.612 -4.578 -10.295 1.00 79.38 84 ALA A C 1
ATOM 647 O O . ALA A 1 84 ? 10.774 -4.441 -9.407 1.00 79.38 84 ALA A O 1
ATOM 648 N N . ALA A 1 85 ? 12.890 -4.861 -10.020 1.00 77.19 85 ALA A N 1
ATOM 649 C CA . ALA A 1 85 ? 13.387 -5.079 -8.663 1.00 77.19 85 ALA A CA 1
ATOM 650 C C . ALA A 1 85 ? 13.191 -3.845 -7.764 1.00 77.19 85 ALA A C 1
ATOM 652 O O . ALA A 1 85 ? 12.763 -3.974 -6.614 1.00 77.19 85 ALA A O 1
ATOM 653 N N . ALA A 1 86 ? 13.446 -2.642 -8.289 1.00 82.69 86 ALA A N 1
ATOM 654 C CA . ALA A 1 86 ? 13.197 -1.395 -7.574 1.00 82.69 86 ALA A CA 1
ATOM 655 C C . ALA A 1 86 ? 11.703 -1.215 -7.267 1.00 82.69 86 ALA A C 1
ATOM 657 O O . ALA A 1 86 ? 11.348 -0.946 -6.119 1.00 82.69 86 ALA A O 1
ATOM 658 N N . ALA A 1 87 ? 10.824 -1.423 -8.253 1.00 79.88 87 ALA A N 1
ATOM 659 C CA . ALA A 1 87 ? 9.377 -1.321 -8.073 1.00 79.88 87 ALA A CA 1
ATOM 660 C C . ALA A 1 87 ? 8.860 -2.308 -7.013 1.00 79.88 87 ALA A C 1
ATOM 662 O O . ALA A 1 87 ? 8.113 -1.916 -6.114 1.00 79.88 87 ALA A O 1
ATOM 663 N N . THR A 1 88 ? 9.320 -3.564 -7.047 1.00 78.81 88 THR A N 1
ATOM 664 C CA . THR A 1 88 ? 9.010 -4.568 -6.019 1.00 78.81 88 THR A CA 1
ATOM 665 C C . THR A 1 88 ? 9.522 -4.140 -4.644 1.00 78.81 88 THR A C 1
ATOM 667 O O . THR A 1 88 ? 8.796 -4.256 -3.657 1.00 78.81 88 THR A O 1
ATOM 670 N N . GLY A 1 89 ? 10.736 -3.591 -4.561 1.00 82.56 89 GLY A N 1
ATOM 671 C CA . GLY A 1 89 ? 11.294 -3.061 -3.318 1.00 82.56 89 GLY A CA 1
ATOM 672 C C . GLY A 1 89 ? 10.452 -1.924 -2.730 1.00 82.56 89 GLY A C 1
ATOM 673 O O . GLY A 1 89 ? 10.152 -1.934 -1.535 1.00 82.56 89 GLY A O 1
ATOM 674 N N . PHE A 1 90 ? 10.010 -0.974 -3.558 1.00 79.88 90 PHE A N 1
ATOM 675 C CA . PHE A 1 90 ? 9.110 0.102 -3.133 1.00 79.88 90 PHE A CA 1
ATOM 676 C C . PHE A 1 90 ? 7.757 -0.433 -2.663 1.00 79.88 90 PHE A C 1
ATOM 678 O O . PHE A 1 90 ? 7.302 -0.049 -1.584 1.00 79.88 90 PHE A O 1
ATOM 685 N N . ALA A 1 91 ? 7.148 -1.358 -3.410 1.00 76.56 91 ALA A N 1
ATOM 686 C CA . ALA A 1 91 ? 5.887 -1.989 -3.028 1.00 76.56 91 ALA A CA 1
ATOM 687 C C . ALA A 1 91 ? 6.009 -2.744 -1.693 1.00 76.56 91 ALA A C 1
ATOM 689 O O . ALA A 1 91 ? 5.157 -2.603 -0.817 1.00 76.56 91 ALA A O 1
ATOM 690 N N . TYR A 1 92 ? 7.106 -3.475 -1.486 1.00 75.38 92 TYR A N 1
ATOM 691 C CA . TYR A 1 92 ? 7.373 -4.182 -0.235 1.00 75.38 92 TYR A CA 1
ATOM 692 C C . TYR A 1 92 ? 7.557 -3.221 0.946 1.00 75.38 92 TYR A C 1
ATOM 694 O O . TYR A 1 92 ? 7.000 -3.437 2.023 1.00 75.38 92 TYR A O 1
ATOM 702 N N . ARG A 1 93 ? 8.277 -2.107 0.755 1.00 79.94 93 ARG A N 1
ATOM 703 C CA . ARG A 1 93 ? 8.408 -1.068 1.791 1.00 79.94 93 ARG A CA 1
ATOM 704 C C . ARG A 1 93 ? 7.072 -0.400 2.101 1.00 79.94 93 ARG A C 1
ATOM 706 O O . ARG A 1 93 ? 6.781 -0.173 3.273 1.00 79.94 93 ARG A O 1
ATOM 713 N N . ALA A 1 94 ? 6.258 -0.114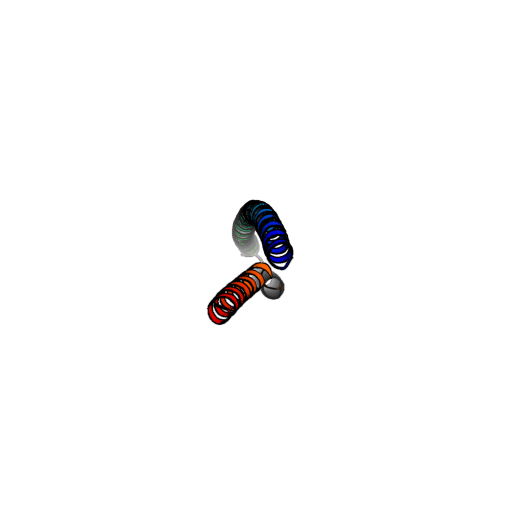 1.086 1.00 75.69 94 ALA A N 1
ATOM 714 C CA . ALA A 1 94 ? 4.915 0.426 1.270 1.00 75.69 94 ALA A CA 1
ATOM 715 C C . ALA A 1 94 ? 4.025 -0.552 2.054 1.00 75.69 94 ALA A C 1
ATOM 717 O O . ALA A 1 94 ? 3.370 -0.140 3.009 1.00 75.69 94 ALA A O 1
ATOM 718 N N . TYR A 1 95 ? 4.081 -1.848 1.732 1.00 73.44 95 TYR A N 1
ATOM 719 C CA . TYR A 1 95 ? 3.384 -2.906 2.466 1.00 73.44 95 TYR A CA 1
ATOM 720 C C . TYR A 1 95 ? 3.823 -2.980 3.935 1.00 73.44 95 TYR A C 1
ATOM 722 O O . TYR A 1 95 ? 2.985 -2.979 4.835 1.00 73.44 95 TYR A O 1
ATOM 730 N N . LEU A 1 96 ? 5.132 -2.976 4.205 1.00 77.38 96 LEU A N 1
ATOM 731 C CA . LEU A 1 96 ? 5.649 -2.979 5.575 1.00 77.38 96 LEU A CA 1
ATOM 732 C C . LEU A 1 96 ? 5.221 -1.731 6.359 1.00 77.38 96 LEU A C 1
ATOM 734 O O . LEU A 1 96 ? 4.856 -1.842 7.527 1.00 77.38 96 LEU A O 1
ATOM 738 N N . SER A 1 97 ? 5.229 -0.555 5.731 1.00 71.62 97 SER A N 1
ATOM 739 C CA . SER A 1 97 ? 4.756 0.690 6.348 1.00 71.62 97 SER A CA 1
ATOM 740 C C . SER A 1 97 ? 3.247 0.682 6.599 1.00 71.62 97 SER A C 1
ATOM 742 O O . SER A 1 97 ? 2.802 1.152 7.642 1.00 71.62 97 SER A O 1
ATOM 744 N N . ALA A 1 98 ? 2.456 0.109 5.689 1.00 67.50 98 ALA A N 1
ATOM 745 C CA . ALA A 1 98 ? 1.019 -0.071 5.878 1.00 67.50 98 ALA A CA 1
ATOM 746 C C . ALA A 1 98 ? 0.720 -1.038 7.034 1.00 67.50 98 ALA A C 1
ATOM 748 O O . ALA A 1 98 ? -0.163 -0.776 7.842 1.00 67.50 98 ALA A O 1
ATOM 749 N N . ARG A 1 99 ? 1.514 -2.105 7.177 1.00 64.00 99 ARG A N 1
ATOM 750 C CA . ARG A 1 99 ? 1.386 -3.098 8.255 1.00 64.00 99 ARG A CA 1
ATOM 751 C C . ARG A 1 99 ? 1.808 -2.568 9.631 1.00 64.00 99 ARG A C 1
ATOM 753 O O . ARG A 1 99 ? 1.369 -3.097 10.646 1.00 64.00 99 ARG A O 1
ATOM 760 N N . LYS A 1 100 ? 2.652 -1.531 9.669 1.00 60.69 100 LYS A N 1
ATOM 761 C CA . LYS A 1 100 ? 3.027 -0.803 10.894 1.00 60.69 100 LYS A CA 1
ATOM 762 C C . LYS A 1 100 ? 1.970 0.204 11.349 1.00 60.69 100 LYS A C 1
ATOM 764 O O . LYS A 1 100 ? 2.122 0.757 12.437 1.00 60.69 100 LYS A O 1
ATOM 769 N N . ARG A 1 101 ? 0.920 0.467 10.558 1.00 49.50 101 ARG A N 1
ATOM 770 C CA . ARG A 1 101 ? -0.198 1.279 11.046 1.00 49.50 101 ARG A CA 1
ATOM 771 C C . ARG A 1 101 ? -0.885 0.514 12.183 1.00 49.50 101 ARG A C 1
ATOM 773 O O . ARG A 1 101 ? -1.166 -0.673 12.007 1.00 49.50 101 ARG A O 1
ATOM 780 N N . PRO A 1 102 ? -1.104 1.143 13.351 1.00 45.78 102 PRO A N 1
ATOM 781 C CA . PRO A 1 102 ? -1.743 0.476 14.473 1.00 45.78 102 PRO A CA 1
ATOM 782 C C . PRO A 1 102 ? -3.105 -0.065 14.030 1.00 45.78 102 PRO A C 1
ATOM 784 O O . PRO A 1 102 ? -3.850 0.612 13.318 1.00 45.78 102 PRO A O 1
ATOM 787 N N . LYS A 1 103 ? -3.392 -1.312 14.428 1.00 52.53 103 LYS A N 1
ATOM 788 C CA . LYS A 1 103 ? -4.717 -1.931 14.299 1.00 52.53 103 LYS A CA 1
ATOM 789 C C . LYS A 1 103 ? -5.785 -0.931 14.768 1.00 52.53 103 LYS A C 1
ATOM 791 O O . LYS A 1 103 ? -5.496 -0.182 15.703 1.00 52.53 103 LYS A O 1
ATOM 796 N N . PRO A 1 104 ? -6.989 -0.912 14.167 1.00 54.81 104 PRO A N 1
ATOM 797 C CA . PRO A 1 104 ? -8.054 -0.021 14.607 1.00 54.81 104 PRO A CA 1
ATOM 798 C C . PRO A 1 104 ? -8.288 -0.235 16.106 1.00 54.81 104 PRO A C 1
ATOM 800 O O . PRO A 1 104 ? -8.756 -1.289 16.532 1.00 54.81 104 PRO A O 1
ATOM 803 N N . ILE A 1 105 ? -7.904 0.772 16.894 1.00 53.62 105 ILE A N 1
ATOM 804 C CA . ILE A 1 105 ? -7.904 0.805 18.368 1.00 53.62 105 ILE A CA 1
ATOM 805 C C . ILE A 1 105 ? -9.297 0.468 18.936 1.00 53.62 105 ILE A C 1
ATOM 807 O O . ILE A 1 105 ? -9.432 -0.009 20.059 1.00 53.62 105 ILE A O 1
ATOM 811 N N . PHE A 1 106 ? -10.328 0.627 18.107 1.00 54.69 106 PHE A N 1
ATOM 812 C CA . PHE A 1 106 ? -11.716 0.281 18.378 1.00 54.69 106 PHE A CA 1
ATOM 813 C C . PHE A 1 106 ? -11.969 -1.195 18.692 1.00 54.69 106 PHE A C 1
ATOM 815 O O . PHE A 1 106 ? -12.826 -1.475 19.521 1.00 54.69 106 PHE A O 1
ATOM 822 N N . VAL A 1 107 ? -11.241 -2.139 18.082 1.00 54.34 107 VAL A N 1
ATOM 823 C CA . VAL A 1 107 ? -11.484 -3.573 18.339 1.00 54.34 107 VAL A CA 1
ATOM 824 C C . VAL A 1 107 ? -11.010 -3.948 19.743 1.00 54.34 107 VAL A C 1
ATOM 826 O O . VAL A 1 107 ? -11.726 -4.624 20.471 1.00 54.34 107 VAL A O 1
ATOM 829 N N . THR A 1 108 ? -9.850 -3.432 20.155 1.00 54.50 108 THR A N 1
ATOM 830 C CA . THR A 1 108 ? -9.315 -3.640 21.506 1.00 54.50 108 THR A CA 1
ATOM 831 C C . THR A 1 108 ? -10.151 -2.908 22.560 1.00 54.50 108 THR A C 1
ATOM 833 O O . THR A 1 108 ? -10.428 -3.466 23.614 1.00 54.50 108 THR A O 1
ATOM 836 N N . SER A 1 109 ? -10.615 -1.688 22.265 1.00 60.72 109 SER A N 1
ATOM 837 C CA . SER A 1 109 ? -11.463 -0.920 23.186 1.00 60.72 109 SER A CA 1
ATOM 838 C C . SER A 1 109 ? -12.850 -1.544 23.387 1.00 60.72 109 SER A C 1
ATOM 840 O O . SER A 1 109 ? -13.371 -1.487 24.498 1.00 60.72 109 SER A O 1
ATOM 842 N N . LEU A 1 110 ? -13.440 -2.164 22.358 1.00 63.16 110 LEU A N 1
ATOM 843 C CA . LEU A 1 110 ? -14.702 -2.904 22.491 1.00 63.16 110 LEU A CA 1
ATOM 844 C C . LEU A 1 110 ? -14.545 -4.152 23.364 1.00 63.16 110 LEU A C 1
ATOM 846 O O . LEU A 1 110 ? -15.416 -4.441 24.180 1.00 63.16 110 LEU A O 1
ATOM 850 N N . GLU A 1 111 ? -13.428 -4.863 23.220 1.00 67.19 111 GLU A N 1
ATOM 851 C CA . GLU A 1 111 ? -13.123 -6.053 24.017 1.00 67.19 111 GLU A CA 1
ATOM 852 C C . GLU A 1 111 ? -12.871 -5.705 25.496 1.00 67.19 111 GLU A C 1
ATOM 854 O O . GLU A 1 111 ? -13.289 -6.442 26.391 1.00 67.19 111 GLU A O 1
ATOM 859 N N . GLU A 1 112 ? -12.244 -4.555 25.766 1.00 66.19 112 GLU A N 1
ATOM 860 C CA . GLU A 1 112 ? -12.084 -4.023 27.125 1.00 66.19 112 GLU A CA 1
ATOM 861 C C . GLU A 1 112 ? -13.416 -3.538 27.721 1.00 66.19 112 GLU A C 1
ATOM 863 O O . GLU A 1 112 ? -13.745 -3.909 28.845 1.00 66.19 112 GLU A O 1
ATOM 868 N N . LEU A 1 113 ? -14.253 -2.834 26.949 1.00 69.31 113 LEU A N 1
ATOM 869 C CA . LEU A 1 113 ? -15.595 -2.414 27.386 1.00 69.31 113 LEU A CA 1
ATOM 870 C C . LEU A 1 113 ? -16.511 -3.598 27.728 1.00 69.31 113 LEU A C 1
ATOM 872 O O . LEU A 1 113 ? -17.346 -3.512 28.629 1.00 69.31 113 LEU A O 1
ATOM 876 N N . GLN A 1 114 ? -16.371 -4.712 27.012 1.00 72.62 114 GLN A N 1
ATOM 877 C CA . GLN A 1 114 ? -17.157 -5.915 27.265 1.00 72.62 114 GLN A CA 1
ATOM 878 C C . GLN A 1 114 ? -16.722 -6.617 28.561 1.00 72.62 114 GLN A C 1
ATOM 880 O O . GLN A 1 114 ? -17.573 -7.136 29.283 1.00 72.62 114 GLN A O 1
ATOM 885 N N . LYS A 1 115 ? -15.425 -6.576 28.898 1.00 70.25 115 LYS A N 1
ATOM 886 C CA . LYS A 1 115 ? -14.909 -7.061 30.189 1.00 70.25 115 LYS A CA 1
ATOM 887 C C . LYS A 1 115 ? -15.378 -6.200 31.359 1.00 70.25 115 LYS A C 1
ATOM 889 O O . LYS A 1 115 ? -15.788 -6.757 32.374 1.00 70.25 115 LYS A O 1
ATOM 894 N N . ASP A 1 116 ? -15.396 -4.880 31.195 1.00 69.12 116 ASP A N 1
ATOM 895 C CA . ASP A 1 116 ? -15.895 -3.966 32.230 1.00 69.12 116 ASP A CA 1
ATOM 896 C C . ASP A 1 116 ? -17.387 -4.187 32.516 1.00 69.12 116 ASP A C 1
ATOM 898 O O . ASP A 1 116 ? -17.822 -4.113 33.665 1.00 69.12 116 ASP A O 1
ATOM 902 N N . ARG A 1 117 ? -18.175 -4.540 31.490 1.00 71.19 117 ARG A N 1
ATOM 903 C CA . ARG A 1 117 ? -19.590 -4.904 31.659 1.00 71.19 117 ARG A CA 1
ATOM 904 C C . ARG A 1 117 ? -19.784 -6.152 32.518 1.00 71.19 117 ARG A C 1
ATOM 906 O O . ARG A 1 117 ? -20.625 -6.139 33.408 1.00 71.19 117 ARG A O 1
ATOM 913 N N . VAL A 1 118 ? -19.005 -7.204 32.263 1.00 73.94 118 VAL A N 1
ATOM 914 C CA . VAL A 1 118 ? -19.084 -8.455 33.037 1.00 73.94 118 VAL A CA 1
ATOM 915 C C . VAL A 1 118 ? -18.684 -8.213 34.493 1.00 73.94 118 VAL A C 1
ATOM 917 O O . VAL A 1 118 ? -19.371 -8.670 35.400 1.00 73.94 118 VAL A O 1
ATOM 920 N N . ALA A 1 119 ? -17.635 -7.421 34.729 1.00 75.56 119 ALA A N 1
ATOM 921 C CA . ALA A 1 119 ? -17.195 -7.079 36.081 1.00 75.56 119 ALA A CA 1
ATOM 922 C C . ALA A 1 119 ? -18.245 -6.267 36.867 1.00 75.56 119 ALA A C 1
ATOM 924 O O . ALA A 1 119 ? -18.369 -6.427 38.082 1.00 75.56 119 ALA A O 1
ATOM 925 N N . LEU A 1 120 ? -19.006 -5.403 36.187 1.00 72.12 120 LEU A N 1
ATOM 926 C CA . LEU A 1 120 ? -20.094 -4.637 36.801 1.00 72.12 120 LEU A CA 1
ATOM 927 C C . LEU A 1 120 ? -21.300 -5.514 37.157 1.00 72.12 120 LEU A C 1
ATOM 929 O O . LEU A 1 120 ? -21.836 -5.362 38.254 1.00 72.12 120 LEU A O 1
ATOM 933 N N . ASP A 1 121 ? -21.698 -6.441 36.282 1.00 76.25 121 ASP A N 1
ATOM 934 C CA . ASP A 1 121 ? -22.790 -7.382 36.571 1.00 76.25 121 ASP A CA 1
ATOM 935 C C . ASP A 1 121 ? -22.429 -8.303 37.753 1.00 76.25 121 ASP A C 1
ATOM 937 O O . ASP A 1 121 ? -23.226 -8.449 38.683 1.00 76.25 121 ASP A O 1
ATOM 941 N N . GLU A 1 122 ? -21.194 -8.819 37.803 1.00 75.69 122 GLU A N 1
ATOM 942 C CA . GLU A 1 122 ? -20.696 -9.618 38.936 1.00 75.69 122 GLU A CA 1
ATOM 943 C C . GLU A 1 122 ? -20.651 -8.816 40.252 1.00 75.69 122 GLU A C 1
ATOM 945 O O . GLU A 1 122 ? -20.941 -9.344 41.331 1.00 75.69 122 GLU A O 1
ATOM 950 N N . ALA A 1 123 ? -20.309 -7.524 40.191 1.00 72.69 123 ALA A N 1
ATOM 951 C CA . ALA A 1 123 ? -20.299 -6.652 41.364 1.00 72.69 123 ALA A CA 1
ATOM 952 C C . ALA A 1 123 ? -21.714 -6.346 41.885 1.00 72.69 123 ALA A C 1
ATOM 954 O O . ALA A 1 123 ? -21.904 -6.235 43.099 1.00 72.69 123 ALA A O 1
ATOM 955 N N . MET A 1 124 ? -22.705 -6.232 40.993 1.00 68.25 124 MET A N 1
ATOM 956 C CA . MET A 1 124 ? -24.106 -6.041 41.379 1.00 68.25 124 MET A CA 1
ATOM 957 C C . MET A 1 124 ? -24.727 -7.314 41.962 1.00 68.25 124 MET A C 1
ATOM 959 O O . MET A 1 124 ? -25.485 -7.221 42.925 1.00 68.25 124 MET A O 1
ATOM 963 N N . GLU A 1 125 ? -24.371 -8.491 41.443 1.00 71.94 125 GLU A N 1
ATOM 964 C CA . GLU A 1 125 ? -24.853 -9.778 41.961 1.00 71.94 125 GLU A CA 1
ATOM 965 C C . GLU A 1 125 ? -24.332 -10.057 43.378 1.00 71.94 125 GLU A C 1
ATOM 967 O O . GLU A 1 125 ? -25.070 -10.532 44.236 1.00 71.94 125 GLU A O 1
ATOM 972 N N . LYS A 1 126 ? -23.083 -9.675 43.671 1.00 61.81 126 LYS A N 1
ATOM 973 C CA . LYS A 1 126 ? -22.464 -9.857 44.996 1.00 61.81 126 LYS A CA 1
ATOM 974 C C . LYS A 1 126 ? -22.927 -8.844 46.055 1.00 61.81 126 LYS A C 1
ATOM 976 O O . LYS A 1 126 ? -22.581 -8.988 47.227 1.00 61.81 126 LYS A O 1
ATOM 981 N N . SER A 1 127 ? -23.643 -7.798 45.640 1.00 51.94 127 SER A N 1
ATOM 982 C CA . SER A 1 127 ? -24.200 -6.758 46.514 1.00 51.94 127 SER A CA 1
ATOM 983 C C . SER A 1 127 ? -25.666 -7.018 46.908 1.00 51.94 127 SER A C 1
ATOM 985 O O . SER A 1 127 ? -26.205 -6.240 47.704 1.00 51.94 127 SER A O 1
ATOM 987 N N . SER A 1 128 ? -26.308 -8.052 46.347 1.00 44.97 128 SER A N 1
ATOM 988 C CA . SER A 1 128 ? -27.651 -8.525 46.722 1.00 44.97 128 SER A CA 1
ATOM 989 C C . SER A 1 128 ? -27.590 -9.677 47.722 1.00 44.97 128 SER A C 1
ATOM 991 O O . SER A 1 128 ? -28.642 -9.884 48.370 1.00 44.97 128 SER A O 1
#

Secondary structure (DSSP, 8-state):
--HHHHHHHHHHHHHHHHHHHHHHHHHHHHHHHHHHHHHHHHHHHHHHHHHHHHHHHHHHHHHHHHTTTSTTHHHHHHHHHHHHHHHHHHHHHHHHHHHTS---HHHHHHHHHHHHHHHHHHHHHTT-

Radius of gyration: 29.45 Å; chains: 1; bounding box: 59×19×87 Å

InterPro domains:
  IPR009937 Putative Actinobacterial Holin-X, holin superfamily III [PF07332] (7-120)

Organism: NCBI:txid381431

Foldseek 3Di:
DVVVVVVVVVVVVVVVVVVVVVVVVVVVVVVVVVVVVVVVVVVVVVVVVVVVVVVLVVVLVVQLVVCVPPPCNVVSVVVSVVVVVVVVVVVVVVVVVVVPPDDPVVVVVVVVVVVVVVVVVVVVVVVD

Sequence (128 aa):
MKHDLTDTLRNIAEGFIDAAQNRLKLLQAEVGEETDRLLGLLAWLVVTALLALLALQFIALVVLALAWDTPWRTHAMVALTAAAAAATGFAYRAYLSARKRPKPIFVTSLEELQKDRVALDEAMEKSS